Protein AF-A0A9D6JYI7-F1 (afdb_monomer_lite)

Sequence (171 aa):
MLALVLSILVPALATAAPTQPSNEDELLPEELHRLEQSKKTFQEGVKSGSALNMVVVGHNDLGGRGFNADVWVHEGFAYVGHWGFTDWSSGSKTRFCPEEPNNGVMVVDARDPANPVVVSRLQNPPGTSAEDVVVYTARYGPFRGRDIAAAGIQVCGGSRLDPSIPRGLLL

Foldseek 3Di:
DDDDDDDDDDDPPPPPDPDQDDDPVPDDPQLVVLLVVVPDDDPPPPPDDDDDPDDQLADDCLVVLDQWADWDDDPQKIKIWHDFAQDSNRNDSDGDDDDPPRAAIFIWRCNPVNYIHGDDGDDDDPQKTFHDKDWDQACDDPRHRDIDMDTAIDGRHDDSPPPVDDHGDPD

Radius of gyration: 23.35 Å; chains: 1; bounding box: 81×63×46 Å

Structure (mmCIF, N/CA/C/O backbone):
data_AF-A0A9D6JYI7-F1
#
_entry.id   AF-A0A9D6JYI7-F1
#
loop_
_atom_site.group_PDB
_atom_site.id
_atom_site.type_symbol
_atom_site.label_atom_id
_atom_site.label_alt_id
_atom_site.label_comp_id
_atom_site.label_asym_id
_atom_site.label_entity_id
_atom_site.label_seq_id
_atom_site.pdbx_PDB_ins_code
_atom_site.Cartn_x
_atom_site.Cartn_y
_atom_site.Cartn_z
_atom_site.occupancy
_atom_site.B_iso_or_equiv
_atom_site.auth_seq_id
_atom_site.auth_comp_id
_atom_site.auth_asym_id
_atom_site.auth_atom_id
_atom_site.pdbx_PDB_model_num
ATOM 1 N N . MET A 1 1 ? 62.233 -38.637 13.266 1.00 40.75 1 MET A N 1
ATOM 2 C CA . MET A 1 1 ? 60.991 -38.133 12.643 1.00 40.75 1 MET A CA 1
ATOM 3 C C . MET A 1 1 ? 60.839 -36.675 13.038 1.00 40.75 1 MET A C 1
ATOM 5 O O . MET A 1 1 ? 60.577 -36.403 14.200 1.00 40.75 1 MET A O 1
ATOM 9 N N . LEU A 1 2 ? 61.124 -35.757 12.114 1.00 34.69 2 LEU A N 1
ATOM 10 C CA . LEU A 1 2 ? 61.039 -34.309 12.312 1.00 34.69 2 LEU A CA 1
ATOM 11 C C . LEU A 1 2 ? 59.679 -33.859 11.751 1.00 34.69 2 LEU A C 1
ATOM 13 O O . LEU A 1 2 ? 59.433 -34.051 10.562 1.00 34.69 2 LEU A O 1
ATOM 17 N N . ALA A 1 3 ? 58.776 -33.356 12.593 1.00 37.59 3 ALA A N 1
ATOM 18 C CA . ALA A 1 3 ? 57.463 -32.882 12.156 1.00 37.59 3 ALA A CA 1
ATOM 19 C C . ALA A 1 3 ? 57.568 -31.418 11.700 1.00 37.59 3 ALA A C 1
ATOM 21 O O . ALA A 1 3 ? 57.860 -30.530 12.498 1.00 37.59 3 ALA A O 1
ATOM 22 N N . LEU A 1 4 ? 57.357 -31.188 10.404 1.00 36.53 4 LEU A N 1
ATOM 23 C CA . LEU A 1 4 ? 57.273 -29.869 9.786 1.00 36.53 4 LEU A CA 1
ATOM 24 C C . LEU A 1 4 ? 55.861 -29.309 10.031 1.00 36.53 4 LEU A C 1
ATOM 26 O O . LEU A 1 4 ? 54.892 -29.827 9.478 1.00 36.53 4 LEU A O 1
ATOM 30 N N . VAL A 1 5 ? 55.726 -28.282 10.871 1.00 42.06 5 VAL A N 1
ATOM 31 C CA . VAL A 1 5 ? 54.456 -27.560 11.053 1.00 42.06 5 VAL A CA 1
ATOM 32 C C . VAL A 1 5 ? 54.346 -26.515 9.945 1.00 42.06 5 VAL A C 1
ATOM 34 O O . VAL A 1 5 ? 55.110 -25.553 9.910 1.00 42.06 5 VAL A O 1
ATOM 37 N N . LEU A 1 6 ? 53.423 -26.736 9.009 1.00 43.06 6 LEU A N 1
ATOM 38 C CA . LEU A 1 6 ? 53.129 -25.824 7.909 1.00 43.06 6 LEU A CA 1
ATOM 39 C C . LEU A 1 6 ? 52.101 -24.782 8.383 1.00 43.06 6 LEU A C 1
ATOM 41 O O . LEU A 1 6 ? 50.923 -25.093 8.553 1.00 43.06 6 LEU A O 1
ATOM 45 N N . SER A 1 7 ? 52.546 -23.551 8.621 1.00 42.75 7 SER A N 1
ATOM 46 C CA . SER A 1 7 ? 51.672 -22.425 8.966 1.00 42.75 7 SER A CA 1
ATOM 47 C C . SER A 1 7 ? 50.897 -21.968 7.727 1.00 42.75 7 SER A C 1
ATOM 49 O O . SER A 1 7 ? 51.470 -21.367 6.820 1.00 42.75 7 SER A O 1
ATOM 51 N N . ILE A 1 8 ? 49.596 -22.254 7.670 1.00 49.19 8 ILE A N 1
ATOM 52 C CA . ILE A 1 8 ? 48.708 -21.769 6.606 1.00 49.19 8 ILE A CA 1
ATOM 53 C C . ILE A 1 8 ? 48.315 -20.324 6.939 1.00 49.19 8 ILE A C 1
ATOM 55 O O . ILE A 1 8 ? 47.546 -20.082 7.867 1.00 49.19 8 ILE A O 1
ATOM 59 N N . LEU A 1 9 ? 48.848 -19.359 6.184 1.00 42.22 9 LEU A N 1
ATOM 60 C CA . LEU A 1 9 ? 48.340 -17.986 6.173 1.00 42.22 9 LEU A CA 1
ATOM 61 C C . LEU A 1 9 ? 46.987 -17.978 5.446 1.00 42.22 9 LEU A C 1
ATOM 63 O O . LEU A 1 9 ? 46.931 -18.212 4.240 1.00 42.22 9 LEU A O 1
ATOM 67 N N . VAL A 1 10 ? 45.903 -17.695 6.165 1.00 46.19 10 VAL A N 1
ATOM 68 C CA . VAL A 1 10 ? 44.598 -17.399 5.560 1.00 46.19 10 VAL A CA 1
ATOM 69 C C . VAL A 1 10 ? 44.575 -15.906 5.216 1.00 46.19 10 VAL A C 1
ATOM 71 O O . VAL A 1 10 ? 44.699 -15.088 6.130 1.00 46.19 10 VAL A O 1
ATOM 74 N N . PRO A 1 11 ? 44.441 -15.505 3.939 1.00 48.00 11 PRO A N 1
ATOM 75 C CA . PRO A 1 11 ? 44.284 -14.100 3.604 1.00 48.00 11 PRO A CA 1
ATOM 76 C C . PRO A 1 11 ? 42.900 -13.635 4.069 1.00 48.00 11 PRO A C 1
ATOM 78 O O . PRO A 1 11 ? 41.875 -14.168 3.645 1.00 48.00 11 PRO A O 1
ATOM 81 N N . ALA A 1 12 ? 42.868 -12.638 4.952 1.00 47.53 12 ALA A N 1
ATOM 82 C CA . ALA A 1 12 ? 41.643 -11.937 5.299 1.00 47.53 12 ALA A CA 1
ATOM 83 C C . ALA A 1 12 ? 41.172 -11.146 4.068 1.00 47.53 12 ALA A C 1
ATOM 85 O O . ALA A 1 12 ? 41.730 -10.101 3.734 1.00 47.53 12 ALA A O 1
ATOM 86 N N . LEU A 1 13 ? 40.164 -11.664 3.367 1.00 49.94 13 LEU A N 1
ATOM 87 C CA . LEU A 1 13 ? 39.416 -10.898 2.376 1.00 49.94 13 LEU A CA 1
ATOM 88 C C . LEU A 1 13 ? 38.653 -9.804 3.126 1.00 49.94 13 LEU A C 1
ATOM 90 O O . LEU A 1 13 ? 37.650 -10.072 3.784 1.00 49.94 13 LEU A O 1
ATOM 94 N N . ALA A 1 14 ? 39.154 -8.572 3.053 1.00 49.06 14 ALA A N 1
ATOM 95 C CA . ALA A 1 14 ? 38.407 -7.403 3.482 1.00 49.06 14 ALA A CA 1
ATOM 96 C C . ALA A 1 14 ? 37.170 -7.282 2.584 1.00 49.06 14 ALA A C 1
ATOM 98 O O . ALA A 1 14 ? 37.267 -6.898 1.418 1.00 49.06 14 ALA A O 1
ATOM 99 N N . THR A 1 15 ? 36.001 -7.638 3.109 1.00 47.62 15 THR A N 1
ATOM 100 C CA . THR A 1 15 ? 34.728 -7.289 2.485 1.00 47.62 15 THR A CA 1
ATOM 101 C C . THR A 1 15 ? 34.601 -5.773 2.556 1.00 47.62 15 THR A C 1
ATOM 103 O O . THR A 1 15 ? 34.253 -5.224 3.602 1.00 47.62 15 THR A O 1
ATOM 106 N N . ALA A 1 16 ? 34.935 -5.079 1.469 1.00 50.12 16 ALA A N 1
ATOM 107 C CA . ALA A 1 16 ? 34.547 -3.689 1.313 1.00 50.12 16 ALA A CA 1
ATOM 108 C C . ALA A 1 16 ? 33.014 -3.662 1.321 1.00 50.12 16 ALA A C 1
ATOM 110 O O . ALA A 1 16 ? 32.378 -4.155 0.388 1.00 50.12 16 ALA A O 1
ATOM 111 N N . ALA A 1 17 ? 32.419 -3.155 2.403 1.00 44.50 17 ALA A N 1
ATOM 112 C CA . ALA A 1 17 ? 31.009 -2.804 2.384 1.00 44.50 17 ALA A CA 1
ATOM 113 C C . ALA A 1 17 ? 30.798 -1.868 1.183 1.00 44.50 17 ALA A C 1
ATOM 115 O O . ALA A 1 17 ? 31.620 -0.962 0.998 1.00 44.50 17 ALA A O 1
ATOM 116 N N . PRO A 1 18 ? 29.775 -2.088 0.338 1.00 45.50 18 PRO A N 1
ATOM 117 C CA . PRO A 1 18 ? 29.515 -1.186 -0.769 1.00 45.50 18 PRO A CA 1
ATOM 118 C C . PRO A 1 18 ? 29.373 0.216 -0.187 1.00 45.50 18 PRO A C 1
ATOM 120 O O . PRO A 1 18 ? 28.534 0.462 0.680 1.00 45.50 18 PRO A O 1
ATOM 123 N N . THR A 1 19 ? 30.249 1.123 -0.614 1.00 50.91 19 THR A N 1
ATOM 124 C CA . THR A 1 19 ? 30.143 2.530 -0.251 1.00 50.91 19 THR A CA 1
ATOM 125 C C . THR A 1 19 ? 28.777 2.997 -0.705 1.00 50.91 19 THR A C 1
ATOM 127 O O . THR A 1 19 ? 28.463 2.920 -1.896 1.00 50.91 19 THR A O 1
ATOM 130 N N . GLN A 1 20 ? 27.964 3.433 0.253 1.00 50.25 20 GLN A N 1
ATOM 131 C CA . GLN A 1 20 ? 26.664 4.008 -0.027 1.00 50.25 20 GLN A CA 1
ATOM 132 C C . GLN A 1 20 ? 26.857 5.118 -1.073 1.00 50.25 20 GLN A C 1
ATOM 134 O O . GLN A 1 20 ? 27.707 5.989 -0.864 1.00 50.25 20 GLN A O 1
ATOM 139 N N . PRO A 1 21 ? 26.157 5.065 -2.219 1.00 50.84 21 PRO A N 1
ATOM 140 C CA . PRO A 1 21 ? 26.288 6.098 -3.234 1.00 50.84 21 PRO A CA 1
ATOM 141 C C . PRO A 1 21 ? 25.989 7.464 -2.602 1.00 50.84 21 PRO A C 1
ATOM 143 O O . PRO A 1 21 ? 25.012 7.614 -1.873 1.00 50.84 21 PRO A O 1
ATOM 146 N N . SER A 1 22 ? 26.874 8.425 -2.854 1.00 57.28 22 SER A N 1
ATOM 147 C CA . SER A 1 22 ? 26.883 9.768 -2.273 1.00 57.28 22 SER A CA 1
ATOM 148 C C . SER A 1 22 ? 26.905 10.782 -3.411 1.00 57.28 22 SER A C 1
ATOM 150 O O . SER A 1 22 ? 27.660 10.602 -4.367 1.00 57.28 22 SER A O 1
ATOM 152 N N . ASN A 1 23 ? 26.076 11.817 -3.316 1.00 56.75 23 ASN A N 1
ATOM 153 C CA . ASN A 1 23 ? 25.930 12.858 -4.329 1.00 56.75 23 ASN A CA 1
ATOM 154 C C . ASN A 1 23 ? 25.837 14.259 -3.697 1.00 56.75 23 ASN A C 1
ATOM 156 O O . ASN A 1 23 ? 25.065 15.098 -4.148 1.00 56.75 23 ASN A O 1
ATOM 160 N N . GLU A 1 24 ? 26.610 14.518 -2.635 1.00 57.00 24 GLU A N 1
ATOM 161 C CA . GLU A 1 24 ? 26.572 15.801 -1.905 1.00 57.00 24 GLU A CA 1
ATOM 162 C C . GLU A 1 24 ? 26.715 17.035 -2.819 1.00 57.00 24 GLU A C 1
ATOM 164 O O . GLU A 1 24 ? 26.186 18.093 -2.489 1.00 57.00 24 GLU A O 1
ATOM 169 N N . ASP A 1 25 ? 27.379 16.886 -3.969 1.00 66.19 25 ASP A N 1
ATOM 170 C CA . ASP A 1 25 ? 27.613 17.948 -4.954 1.00 66.19 25 ASP A CA 1
ATOM 171 C C . ASP A 1 25 ? 26.399 18.238 -5.868 1.00 66.19 25 ASP A C 1
ATOM 173 O O . ASP A 1 25 ? 26.431 19.183 -6.654 1.00 66.19 25 ASP A O 1
ATOM 177 N N . GLU A 1 26 ? 25.328 17.438 -5.795 1.00 60.28 26 GLU A N 1
ATOM 178 C CA . GLU A 1 26 ? 24.138 17.547 -6.657 1.00 60.28 26 GLU A CA 1
ATOM 179 C C . GLU A 1 26 ? 22.934 18.213 -5.969 1.00 60.28 26 GLU A C 1
ATOM 181 O O . GLU A 1 26 ? 21.904 18.417 -6.610 1.00 60.28 26 GLU A O 1
ATOM 186 N N . LEU A 1 27 ? 23.032 18.540 -4.675 1.00 64.94 27 LEU A N 1
ATOM 187 C CA . LEU A 1 27 ? 21.893 19.024 -3.893 1.00 64.94 27 LEU A CA 1
ATOM 188 C C . LEU A 1 27 ? 21.615 20.514 -4.129 1.00 64.94 27 LEU A C 1
ATOM 190 O O . LEU A 1 27 ? 22.482 21.375 -3.964 1.00 64.94 27 LEU A O 1
ATOM 194 N N . LEU A 1 28 ? 20.358 20.836 -4.425 1.00 76.75 28 LEU A N 1
ATOM 195 C CA . LEU A 1 28 ? 19.847 22.202 -4.435 1.00 76.75 28 LEU A CA 1
ATOM 196 C C . LEU A 1 28 ? 19.780 22.772 -3.000 1.00 76.75 28 LEU A C 1
ATOM 198 O O . LEU A 1 28 ? 19.651 22.017 -2.033 1.00 76.75 28 LEU A O 1
ATOM 202 N N . PRO A 1 29 ? 19.790 24.108 -2.813 1.00 73.00 29 PRO A N 1
ATOM 203 C CA . PRO A 1 29 ? 19.735 24.727 -1.481 1.00 73.00 29 PRO A CA 1
ATOM 204 C C . PRO A 1 29 ? 18.567 24.259 -0.595 1.00 73.00 29 PRO A C 1
ATOM 206 O O . PRO A 1 29 ? 18.728 24.084 0.612 1.00 73.00 29 PRO A O 1
ATOM 209 N N . GLU A 1 30 ? 17.394 24.005 -1.179 1.00 65.12 30 GLU A N 1
ATOM 210 C CA . GLU A 1 30 ? 16.241 23.474 -0.440 1.00 65.12 30 GLU A CA 1
ATOM 211 C C . GLU A 1 30 ? 16.414 22.002 -0.043 1.00 65.12 30 GLU A C 1
ATOM 213 O O . GLU A 1 30 ? 15.945 21.577 1.014 1.00 65.12 30 GLU A O 1
ATOM 218 N N . GLU A 1 31 ? 17.111 21.221 -0.864 1.00 63.22 31 GLU A N 1
ATOM 219 C CA . GLU A 1 31 ? 17.419 19.814 -0.599 1.00 63.22 31 GLU A CA 1
ATOM 220 C C . GLU A 1 31 ? 18.468 19.692 0.509 1.00 63.22 31 GLU A C 1
ATOM 222 O O . GLU A 1 31 ? 18.357 18.811 1.360 1.00 63.22 31 GLU A O 1
ATOM 227 N N . LEU A 1 32 ? 19.415 20.636 0.579 1.00 69.06 32 LEU A N 1
ATOM 228 C CA . LEU A 1 32 ? 20.354 20.773 1.696 1.00 69.06 32 LEU A CA 1
ATOM 229 C C . LEU A 1 32 ? 19.632 21.079 3.013 1.00 69.06 32 LEU A C 1
ATOM 231 O O . LEU A 1 32 ? 19.916 20.446 4.031 1.00 69.06 32 LEU A O 1
ATOM 235 N N . HIS A 1 33 ? 18.662 21.997 2.996 1.00 68.50 33 HIS A N 1
ATOM 236 C CA . HIS A 1 33 ? 17.862 22.304 4.181 1.00 68.50 33 HIS A CA 1
ATOM 237 C C . HIS A 1 33 ? 17.017 21.101 4.635 1.00 68.50 33 HIS A C 1
ATOM 239 O O . HIS A 1 33 ? 16.994 20.771 5.823 1.00 68.50 33 HIS A O 1
ATOM 245 N N . ARG A 1 34 ? 16.362 20.393 3.702 1.00 64.50 34 ARG A N 1
ATOM 246 C CA . ARG A 1 34 ? 15.618 19.156 4.010 1.00 64.50 34 ARG A CA 1
ATOM 247 C C . ARG A 1 34 ? 16.533 18.060 4.558 1.00 64.50 34 ARG A C 1
ATOM 249 O O . ARG A 1 34 ? 16.177 17.402 5.537 1.00 64.50 34 ARG A O 1
ATOM 256 N N . LEU A 1 35 ? 17.736 17.919 4.001 1.00 63.47 35 LEU A N 1
ATOM 257 C CA . LEU A 1 35 ? 18.753 16.996 4.496 1.00 63.47 35 LEU A CA 1
ATOM 258 C C . LEU A 1 35 ? 19.167 17.325 5.936 1.00 63.47 35 LEU A C 1
ATOM 260 O O . LEU A 1 35 ? 19.244 16.423 6.771 1.00 63.47 35 LEU A O 1
ATOM 264 N N . GLU A 1 36 ? 19.394 18.597 6.255 1.00 70.56 36 GLU A N 1
ATOM 265 C CA . GLU A 1 36 ? 19.706 19.040 7.616 1.00 70.56 36 GLU A CA 1
ATOM 266 C C . GLU A 1 36 ? 18.580 18.69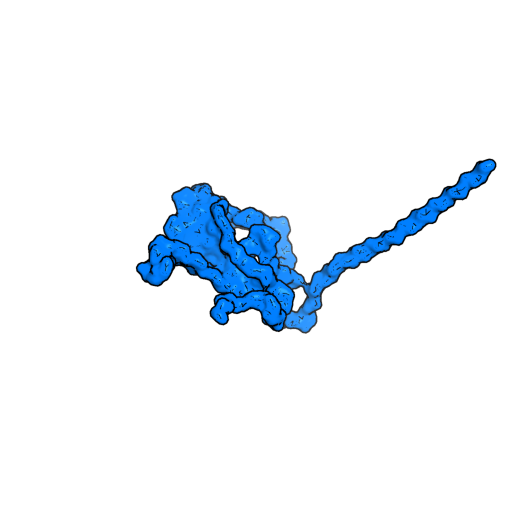2 8.602 1.00 70.56 36 GLU A C 1
ATOM 268 O O . GLU A 1 36 ? 18.849 18.142 9.672 1.00 70.56 36 GLU A O 1
ATOM 273 N N . GLN A 1 37 ? 17.317 18.923 8.222 1.00 67.50 37 GLN A N 1
ATOM 274 C CA . GLN A 1 37 ? 16.169 18.535 9.049 1.00 67.50 37 GLN A CA 1
ATOM 275 C C . GLN A 1 37 ? 16.070 17.013 9.226 1.00 67.50 37 GLN A C 1
ATOM 277 O O . GLN A 1 37 ? 15.826 16.550 10.338 1.00 67.50 37 GLN A O 1
ATOM 282 N N . SER A 1 38 ? 16.310 16.22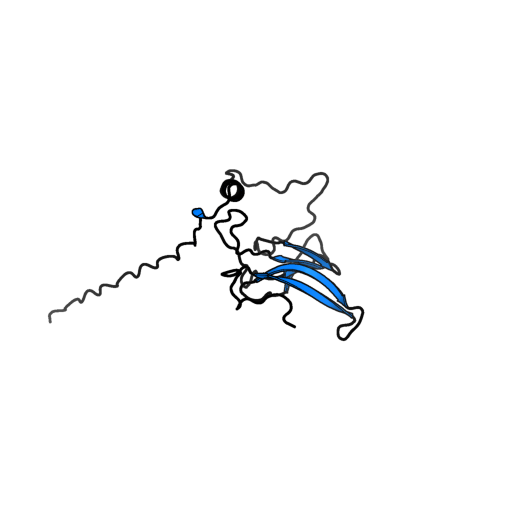6 8.171 1.00 57.47 38 SER A N 1
ATOM 283 C CA . SER A 1 38 ? 16.241 14.755 8.228 1.00 57.47 38 SER A CA 1
ATOM 284 C C . SER A 1 38 ? 17.305 14.129 9.139 1.00 57.47 38 SER A C 1
ATOM 286 O O . SER A 1 38 ? 17.066 13.099 9.764 1.00 57.47 38 SER A O 1
ATOM 288 N N . LYS A 1 39 ? 18.475 14.771 9.256 1.00 59.34 39 LYS A N 1
ATOM 289 C CA . LYS A 1 39 ? 19.582 14.351 10.131 1.00 59.34 39 LYS A CA 1
ATOM 290 C C . LYS A 1 39 ? 19.394 14.779 11.584 1.00 59.34 39 LYS A C 1
ATOM 292 O O . LYS A 1 39 ? 20.225 14.443 12.428 1.00 59.34 39 LYS A O 1
ATOM 297 N N . LYS A 1 40 ? 18.354 15.556 11.888 1.00 68.44 40 LYS A N 1
ATOM 298 C CA . LYS A 1 40 ? 18.125 16.074 13.230 1.00 68.44 40 LYS A CA 1
ATOM 299 C C . LYS A 1 40 ? 17.610 14.955 14.127 1.00 68.44 40 LYS A C 1
ATOM 301 O O . LYS A 1 40 ? 16.421 14.658 14.175 1.00 68.44 40 LYS A O 1
ATOM 306 N N . THR A 1 41 ? 18.523 14.337 14.863 1.00 52.03 41 THR A N 1
ATOM 307 C CA . THR A 1 41 ? 18.172 13.360 15.889 1.00 52.03 41 THR A CA 1
ATOM 308 C C . THR A 1 41 ? 17.540 14.092 17.068 1.00 52.03 41 THR A C 1
ATOM 310 O O . THR A 1 41 ? 18.190 14.881 17.754 1.00 52.03 41 THR A O 1
ATOM 313 N N . PHE A 1 42 ? 16.259 13.843 17.318 1.00 62.75 42 PHE A N 1
ATOM 314 C CA . PHE A 1 42 ? 15.600 14.327 18.525 1.00 62.75 42 PHE A CA 1
ATOM 315 C C . PHE A 1 42 ? 15.979 13.394 19.678 1.00 62.75 42 PHE A C 1
ATOM 317 O O . PHE A 1 42 ? 15.600 12.226 19.677 1.00 62.75 42 PHE A O 1
ATOM 324 N N . GLN A 1 43 ? 16.744 13.895 20.653 1.00 53.62 43 GLN A N 1
ATOM 325 C CA . GLN A 1 43 ? 17.222 13.084 21.785 1.00 53.62 43 GLN A CA 1
ATOM 326 C C . GLN A 1 43 ? 16.109 12.648 22.758 1.00 53.62 43 GLN A C 1
ATOM 328 O O . GLN A 1 43 ? 16.346 11.806 23.614 1.00 53.62 43 GLN A O 1
ATOM 333 N N . GLU A 1 44 ? 14.879 13.138 22.569 1.00 50.69 44 GLU A N 1
ATOM 334 C CA . GLU A 1 44 ? 13.688 12.758 23.343 1.00 50.69 44 GLU A CA 1
ATOM 335 C C . GLU A 1 44 ? 12.537 12.298 22.432 1.00 50.69 44 GLU A C 1
ATOM 337 O O . GLU A 1 44 ? 11.381 12.691 22.583 1.00 50.69 44 GLU A O 1
ATOM 342 N N . GLY A 1 45 ? 12.860 11.498 21.415 1.00 50.97 45 GLY A N 1
ATOM 343 C CA . GLY A 1 45 ? 11.912 10.993 20.422 1.00 50.97 45 GLY A CA 1
ATOM 344 C C . GLY A 1 45 ? 10.922 9.949 20.950 1.00 50.97 45 GLY A C 1
ATOM 345 O O . GLY A 1 45 ? 10.868 8.849 20.420 1.00 50.97 45 GLY A O 1
ATOM 346 N N . VAL A 1 46 ? 10.101 10.296 21.942 1.00 48.69 46 VAL A N 1
ATOM 347 C CA . VAL A 1 46 ? 8.792 9.664 22.162 1.00 48.69 46 VAL A CA 1
ATOM 348 C C . VAL A 1 46 ? 7.743 10.761 22.064 1.00 48.69 46 VAL A C 1
ATOM 350 O O . VAL A 1 46 ? 7.094 11.141 23.035 1.00 48.69 46 VAL A O 1
ATOM 353 N N . LYS A 1 47 ? 7.573 11.320 20.864 1.00 57.59 47 LYS A N 1
ATOM 354 C CA . LYS A 1 47 ? 6.307 11.987 20.580 1.00 57.59 47 LYS A CA 1
ATOM 355 C C . LYS A 1 47 ? 5.302 10.891 20.272 1.00 57.59 47 LYS A C 1
ATOM 357 O O . LYS A 1 47 ? 5.163 10.479 19.125 1.00 57.59 47 LYS A O 1
ATOM 362 N N . SER A 1 48 ? 4.623 10.410 21.311 1.00 61.94 48 SER A N 1
ATOM 363 C CA . SER A 1 48 ? 3.319 9.777 21.133 1.00 61.94 48 SER A CA 1
ATOM 364 C C . SER A 1 48 ? 2.487 10.671 20.212 1.00 61.94 48 SER A C 1
ATOM 366 O O . SER A 1 48 ? 2.534 11.899 20.348 1.00 61.94 48 SER A O 1
ATOM 368 N N . GLY A 1 49 ? 1.774 10.079 19.252 1.00 66.19 49 GLY A N 1
ATOM 369 C CA . GLY A 1 49 ? 0.885 10.841 18.378 1.00 66.19 49 GLY A CA 1
ATOM 370 C C . GLY A 1 49 ? -0.042 11.724 19.218 1.00 66.19 49 GLY A C 1
ATOM 371 O O . GLY A 1 49 ? -0.594 11.264 20.218 1.00 66.19 49 GLY A O 1
ATOM 372 N N . SER A 1 50 ? -0.171 13.000 18.860 1.00 77.50 50 SER A N 1
ATOM 373 C CA . SER A 1 50 ? -1.111 13.904 19.517 1.00 77.50 50 SER A CA 1
ATOM 374 C C . SER A 1 50 ? -2.401 13.980 18.714 1.00 77.50 50 SER A C 1
ATOM 376 O O . SER A 1 50 ? -2.401 13.997 17.484 1.00 77.50 50 SER A O 1
ATOM 378 N N . ALA A 1 51 ? -3.516 14.029 19.429 1.00 82.69 51 ALA A N 1
ATOM 379 C CA . ALA A 1 51 ? -4.838 14.139 18.848 1.00 82.69 51 ALA A CA 1
ATOM 380 C C . ALA A 1 51 ? -5.694 15.033 19.753 1.00 82.69 51 ALA A C 1
ATOM 382 O O . ALA A 1 51 ? -5.598 14.946 20.977 1.00 82.69 51 ALA A O 1
ATOM 383 N N . LEU A 1 52 ? -6.508 15.913 19.167 1.00 89.44 52 LEU A N 1
ATOM 384 C CA . LEU A 1 52 ? -7.454 16.761 19.897 1.00 89.44 52 LEU A CA 1
ATOM 385 C C . LEU A 1 52 ? -8.871 16.266 19.613 1.00 89.44 52 LEU A C 1
ATOM 387 O O . LEU A 1 52 ? -9.236 16.125 18.451 1.00 89.44 52 LEU A O 1
ATOM 391 N N . ASN A 1 53 ? -9.664 16.022 20.661 1.00 95.62 53 ASN A N 1
ATOM 392 C CA . ASN A 1 53 ? -11.039 15.509 20.556 1.00 95.62 53 ASN A CA 1
ATOM 393 C C . ASN A 1 53 ? -11.165 14.218 19.723 1.00 95.62 53 ASN A C 1
ATOM 395 O O . ASN A 1 53 ? -12.191 13.971 19.094 1.00 95.62 53 ASN A O 1
ATOM 399 N N . MET A 1 54 ? -10.118 13.395 19.719 1.00 93.44 54 MET A N 1
ATOM 400 C CA . MET A 1 54 ? -10.072 12.106 19.037 1.00 93.44 54 MET A CA 1
ATOM 401 C C . MET A 1 54 ? -9.422 11.079 19.960 1.00 93.44 54 MET A C 1
ATOM 403 O O . MET A 1 54 ? -8.589 11.421 20.800 1.00 93.44 54 MET A O 1
ATOM 407 N N . VAL A 1 55 ? -9.798 9.818 19.781 1.00 89.06 55 VAL A N 1
ATOM 408 C CA . VAL A 1 55 ? -9.226 8.674 20.489 1.00 89.06 55 VAL A CA 1
ATOM 409 C C . VAL A 1 55 ? -8.785 7.636 19.467 1.00 89.06 55 VAL A C 1
ATOM 411 O O . VAL A 1 55 ? -9.448 7.439 18.448 1.00 89.06 55 VAL A O 1
ATOM 414 N N . VAL A 1 56 ? -7.657 6.981 19.727 1.00 89.38 56 VAL A N 1
ATOM 415 C CA . VAL A 1 56 ? -7.206 5.846 18.919 1.00 89.38 56 VAL A CA 1
ATOM 416 C C . VAL A 1 56 ? -8.123 4.658 19.211 1.00 89.38 56 VAL A C 1
ATOM 418 O O . VAL A 1 56 ? -8.228 4.240 20.361 1.00 89.38 56 VAL A O 1
ATOM 421 N N . VAL A 1 57 ? -8.792 4.136 18.181 1.00 95.31 57 VAL A N 1
ATOM 422 C CA . VAL A 1 57 ? -9.683 2.965 18.297 1.00 95.31 57 VAL A CA 1
ATOM 423 C C . VAL A 1 57 ? -8.905 1.660 18.131 1.00 95.31 57 VAL A C 1
ATOM 425 O O . VAL A 1 57 ? -9.124 0.721 18.886 1.00 95.31 57 VAL A O 1
ATOM 428 N N . GLY A 1 58 ? -7.960 1.626 17.195 1.00 93.81 58 GLY A N 1
ATOM 429 C CA . GLY A 1 58 ? -7.079 0.493 16.939 1.00 93.81 58 GLY A CA 1
ATOM 430 C C . GLY A 1 58 ? -5.888 0.917 16.087 1.00 93.81 58 GLY A C 1
ATOM 431 O O . GLY A 1 58 ? -5.836 2.041 15.578 1.00 93.81 58 GLY A O 1
ATOM 432 N N . HIS A 1 59 ? -4.903 0.031 15.968 1.00 93.88 59 HIS A N 1
ATOM 433 C CA . HIS A 1 59 ? -3.668 0.287 15.237 1.00 93.88 59 HIS A CA 1
ATOM 434 C C . HIS A 1 59 ? -3.049 -1.023 14.743 1.00 93.88 59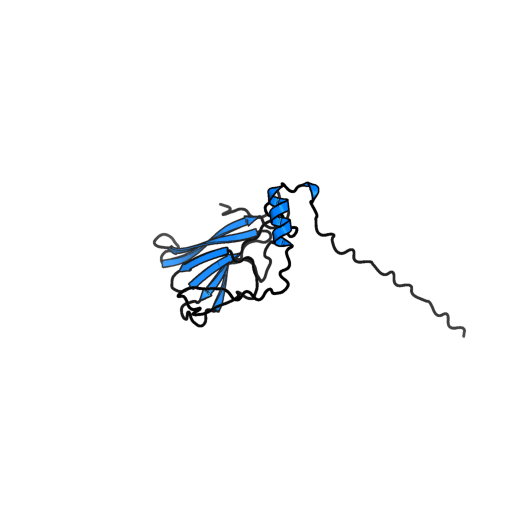 HIS A C 1
ATOM 436 O O . HIS A 1 59 ? -3.075 -2.031 15.443 1.00 93.88 59 HIS A O 1
ATOM 442 N N . ASN A 1 60 ? -2.452 -0.976 13.555 1.00 94.44 60 ASN A N 1
ATOM 443 C CA . ASN A 1 60 ? -1.544 -1.991 13.040 1.00 94.44 60 ASN A CA 1
ATOM 444 C C . ASN A 1 60 ? -0.350 -1.259 12.409 1.00 94.44 60 ASN A C 1
ATOM 446 O O . ASN A 1 60 ? -0.553 -0.347 11.606 1.00 94.44 60 ASN A O 1
ATOM 450 N N . ASP A 1 61 ? 0.876 -1.622 12.781 1.00 92.56 61 ASP A N 1
ATOM 451 C CA . ASP A 1 61 ? 2.104 -0.983 12.283 1.00 92.56 61 ASP A CA 1
ATOM 452 C C . ASP A 1 61 ? 2.580 -1.556 10.937 1.00 92.56 61 ASP A C 1
ATOM 454 O O . ASP A 1 61 ? 3.615 -1.140 10.407 1.00 92.56 61 ASP A O 1
ATOM 458 N N . LEU A 1 62 ? 1.821 -2.509 10.383 1.00 94.56 62 LEU A N 1
ATOM 459 C CA . LEU A 1 62 ? 2.102 -3.219 9.139 1.00 94.56 62 LEU A CA 1
ATOM 460 C C . LEU A 1 62 ? 3.468 -3.918 9.173 1.00 94.56 62 LEU A C 1
ATOM 462 O O . LEU A 1 62 ? 4.202 -3.923 8.184 1.00 94.56 62 LEU A O 1
ATOM 466 N N . GLY A 1 63 ? 3.823 -4.475 10.336 1.00 89.75 63 GLY A N 1
ATOM 467 C CA . GLY A 1 63 ? 5.103 -5.143 10.567 1.00 89.75 63 GLY A CA 1
ATOM 468 C C . GLY A 1 63 ? 6.277 -4.172 10.681 1.00 89.75 63 GLY A C 1
ATOM 469 O O . GLY A 1 63 ? 7.415 -4.554 10.419 1.00 89.75 63 GLY A O 1
ATOM 470 N N . GLY A 1 64 ? 6.007 -2.902 10.996 1.00 88.88 64 GLY A N 1
ATOM 471 C CA . GLY A 1 64 ? 7.025 -1.859 11.102 1.00 88.88 64 GLY A CA 1
ATOM 472 C C . GLY A 1 64 ? 7.691 -1.512 9.767 1.00 88.88 64 GLY A C 1
ATOM 473 O O . GLY A 1 64 ? 8.794 -0.968 9.762 1.00 88.88 64 GLY A O 1
ATOM 474 N N . ARG A 1 65 ? 7.046 -1.819 8.630 1.00 87.19 65 ARG A N 1
ATOM 475 C CA . ARG A 1 65 ? 7.666 -1.715 7.295 1.00 87.19 65 ARG A CA 1
ATOM 476 C C . ARG A 1 65 ? 8.033 -0.289 6.858 1.00 87.19 65 ARG A C 1
ATOM 478 O O . ARG A 1 65 ? 8.841 -0.132 5.950 1.00 87.19 65 ARG A O 1
ATOM 485 N N . GLY A 1 66 ? 7.475 0.734 7.510 1.00 86.88 66 GLY A N 1
ATOM 486 C CA . GLY A 1 66 ? 7.707 2.139 7.162 1.00 86.88 66 GLY A CA 1
ATOM 487 C C . GLY A 1 66 ? 7.138 2.519 5.790 1.00 86.88 66 GLY A C 1
ATOM 488 O O . GLY A 1 66 ? 6.451 1.721 5.164 1.00 86.88 66 GLY A O 1
ATOM 489 N N . PHE A 1 67 ? 7.367 3.770 5.370 1.00 89.50 67 PHE A N 1
ATOM 490 C CA . PHE A 1 67 ? 7.022 4.305 4.037 1.00 89.50 67 PHE A CA 1
ATOM 491 C C . PHE A 1 67 ? 5.625 3.927 3.502 1.00 89.50 67 PHE A C 1
ATOM 493 O O . PHE A 1 67 ? 5.410 3.793 2.298 1.00 89.50 67 PHE A O 1
ATOM 500 N N . ASN A 1 68 ? 4.651 3.781 4.402 1.00 93.44 68 ASN A N 1
ATOM 501 C CA . ASN A 1 68 ? 3.252 3.605 4.034 1.00 93.44 68 ASN A CA 1
ATOM 502 C C . ASN A 1 68 ? 2.753 4.870 3.340 1.00 93.44 68 ASN A C 1
ATOM 504 O O . ASN A 1 68 ? 3.131 5.977 3.730 1.00 93.44 68 ASN A O 1
ATOM 508 N N . ALA A 1 69 ? 1.921 4.690 2.325 1.00 92.25 69 ALA A N 1
ATOM 509 C CA . ALA A 1 69 ? 1.501 5.769 1.451 1.00 92.25 69 ALA A CA 1
ATOM 510 C C . ALA A 1 69 ? -0.022 5.895 1.412 1.00 92.25 69 ALA A C 1
ATOM 512 O O . ALA A 1 69 ? -0.651 5.932 2.470 1.00 92.25 69 ALA A O 1
ATOM 513 N N . ASP A 1 70 ? -0.593 5.982 0.211 1.00 95.75 70 ASP A N 1
ATOM 514 C CA . ASP A 1 70 ? -2.029 6.073 0.003 1.00 95.75 70 ASP A CA 1
ATOM 515 C C . ASP A 1 70 ? -2.803 4.957 0.724 1.00 95.75 70 ASP A C 1
ATOM 517 O O . ASP A 1 70 ? -2.292 3.857 0.979 1.00 95.75 70 ASP A O 1
ATOM 521 N N . VAL A 1 71 ? -4.050 5.270 1.069 1.00 97.56 71 VAL A N 1
ATOM 522 C CA . VAL A 1 71 ? -4.971 4.364 1.747 1.00 97.56 71 VAL A CA 1
ATOM 523 C C . VAL A 1 71 ? -6.311 4.376 1.027 1.00 97.56 71 VAL A C 1
ATOM 525 O O . VAL A 1 71 ? -7.024 5.379 1.039 1.00 97.56 71 VAL A O 1
ATOM 528 N N . TRP A 1 72 ? -6.711 3.216 0.509 1.00 98.50 72 TRP A N 1
ATOM 529 C CA . TRP A 1 72 ? -8.036 3.007 -0.069 1.00 98.50 72 TRP A CA 1
ATOM 530 C C . TRP A 1 72 ? -8.876 2.071 0.791 1.00 98.50 72 TRP A C 1
ATOM 532 O O . TRP A 1 72 ? -8.377 1.066 1.291 1.00 98.50 72 TRP A O 1
ATOM 542 N N . VAL A 1 73 ? -10.168 2.360 0.945 1.00 97.94 73 VAL A N 1
ATOM 543 C CA . VAL A 1 73 ? -11.087 1.518 1.723 1.00 97.94 73 VAL A CA 1
ATOM 544 C C . VAL A 1 73 ? -12.163 0.939 0.814 1.00 97.94 73 VAL A C 1
ATOM 546 O O . VAL A 1 73 ? -12.806 1.667 0.062 1.00 97.94 73 VAL A O 1
ATOM 549 N N . HIS A 1 74 ? -12.382 -0.373 0.906 1.00 98.19 74 HIS A N 1
ATOM 550 C CA . HIS A 1 74 ? -13.423 -1.086 0.162 1.00 98.19 74 HIS A CA 1
ATOM 551 C C . HIS A 1 74 ? -13.974 -2.240 1.005 1.00 98.19 74 HIS A C 1
ATOM 553 O O . HIS A 1 74 ? -13.207 -3.077 1.476 1.00 98.19 74 HIS A O 1
ATOM 559 N N . GLU A 1 75 ? -15.293 -2.268 1.226 1.00 97.00 75 GLU A N 1
ATOM 560 C CA . GLU A 1 75 ? -16.014 -3.355 1.927 1.00 97.00 75 GLU A CA 1
ATOM 561 C C . GLU A 1 75 ? -15.428 -3.752 3.306 1.00 97.00 75 GLU A C 1
ATOM 563 O O . GLU A 1 75 ? -15.400 -4.921 3.689 1.00 97.00 75 GLU A O 1
ATOM 568 N N . GLY A 1 76 ? -14.945 -2.770 4.076 1.00 97.69 76 GLY A N 1
ATOM 569 C CA . GLY A 1 76 ? -14.362 -2.991 5.409 1.00 97.69 76 GLY A CA 1
ATOM 570 C C . GLY A 1 76 ? -12.888 -3.414 5.408 1.00 97.69 76 GLY A C 1
ATOM 571 O O . GLY A 1 76 ? -12.333 -3.674 6.475 1.00 97.69 76 GLY A O 1
ATOM 572 N N . PHE A 1 77 ? -12.242 -3.442 4.242 1.00 98.56 77 PHE A N 1
ATOM 573 C CA . PHE A 1 77 ? -10.803 -3.642 4.102 1.00 98.56 77 PHE A CA 1
ATOM 574 C C . PHE A 1 77 ? -10.110 -2.326 3.756 1.00 98.56 77 PHE A C 1
ATOM 576 O O . PHE A 1 77 ? -10.618 -1.550 2.945 1.00 98.56 77 PHE A O 1
ATOM 583 N N . ALA A 1 78 ? -8.938 -2.095 4.341 1.00 98.44 78 ALA A N 1
ATOM 584 C CA . ALA A 1 78 ? -8.039 -1.012 3.969 1.00 98.44 78 ALA A CA 1
ATOM 585 C C . ALA A 1 78 ? -6.874 -1.553 3.132 1.00 98.44 78 ALA A C 1
ATOM 587 O O . ALA A 1 78 ? -6.281 -2.581 3.452 1.00 98.44 78 ALA A O 1
ATOM 588 N N . TYR A 1 79 ? -6.542 -0.846 2.063 1.00 98.44 79 TYR A N 1
ATOM 589 C CA . TYR A 1 79 ? -5.468 -1.147 1.132 1.00 98.44 79 TYR A CA 1
ATOM 590 C C . TYR A 1 79 ? -4.430 -0.048 1.280 1.00 98.44 79 TYR A C 1
ATOM 592 O O . TYR A 1 79 ? -4.714 1.102 0.962 1.00 98.44 79 TYR A O 1
ATOM 600 N N . VAL A 1 80 ? -3.262 -0.391 1.815 1.00 98.19 80 VAL A N 1
ATOM 601 C CA . VAL A 1 80 ? -2.231 0.584 2.182 1.00 98.19 80 VAL A CA 1
ATOM 602 C C . VAL A 1 80 ? -1.041 0.448 1.245 1.00 98.19 80 VAL A C 1
ATOM 604 O O . VAL A 1 80 ? -0.320 -0.558 1.278 1.00 98.19 80 VAL A O 1
ATOM 607 N N . GLY A 1 81 ? -0.828 1.467 0.417 1.00 97.00 81 GLY A N 1
ATOM 608 C CA . GLY A 1 81 ? 0.296 1.559 -0.502 1.00 97.00 81 GLY A CA 1
ATOM 609 C C . GLY A 1 81 ? 1.650 1.613 0.201 1.00 97.00 81 GLY A C 1
ATOM 610 O O . GLY A 1 81 ? 1.748 1.868 1.405 1.00 97.00 81 GLY A O 1
ATOM 611 N N . HIS A 1 82 ? 2.712 1.355 -0.556 1.00 94.00 82 HIS A N 1
ATOM 612 C CA . HIS A 1 82 ? 4.097 1.428 -0.099 1.00 94.00 82 HIS A CA 1
ATOM 613 C C . HIS A 1 82 ? 4.880 2.340 -1.033 1.00 94.00 82 HIS A C 1
ATOM 615 O O . HIS A 1 82 ? 5.100 2.005 -2.200 1.00 94.00 82 HIS A O 1
ATOM 621 N N . TRP A 1 83 ? 5.297 3.489 -0.512 1.00 91.25 83 TRP A N 1
ATOM 622 C CA . TRP A 1 83 ? 6.102 4.443 -1.250 1.00 91.25 83 TRP A CA 1
ATOM 623 C C . TRP A 1 83 ? 7.563 4.003 -1.300 1.00 91.25 83 TRP A C 1
ATOM 625 O O . TRP A 1 83 ? 8.116 3.454 -0.351 1.00 91.25 83 TRP A O 1
ATOM 635 N N . GLY A 1 84 ? 8.198 4.271 -2.430 1.00 88.81 84 GLY A N 1
ATOM 636 C CA . GLY A 1 84 ? 9.622 4.077 -2.642 1.00 88.81 84 GLY A CA 1
ATOM 637 C C . GLY A 1 84 ? 10.094 5.082 -3.673 1.00 88.81 84 GLY A C 1
ATOM 638 O O . GLY A 1 84 ? 9.338 5.434 -4.578 1.00 88.81 84 GLY A O 1
ATOM 639 N N . PHE A 1 85 ? 11.333 5.537 -3.533 1.00 81.94 85 PHE A N 1
ATOM 640 C CA . PHE A 1 85 ? 11.894 6.630 -4.311 1.00 81.94 85 PHE A CA 1
ATOM 641 C C . PHE A 1 85 ? 13.366 6.364 -4.653 1.00 81.94 85 PHE A C 1
ATOM 643 O O . PHE A 1 85 ? 14.167 5.930 -3.821 1.00 81.94 85 PHE A O 1
ATOM 650 N N . THR A 1 86 ? 13.725 6.646 -5.910 1.00 73.88 86 THR A N 1
ATOM 651 C CA . THR A 1 86 ? 15.120 6.651 -6.387 1.00 73.88 86 THR A CA 1
ATOM 652 C C . THR A 1 86 ? 15.802 8.005 -6.249 1.00 73.88 86 THR A C 1
ATOM 654 O O . THR A 1 86 ? 17.031 8.071 -6.340 1.00 73.88 86 THR A O 1
ATOM 657 N N . ASP A 1 87 ? 15.018 9.085 -6.183 1.00 63.31 87 ASP A N 1
ATOM 658 C CA . ASP A 1 87 ? 15.550 10.430 -6.335 1.00 63.31 87 ASP A CA 1
ATOM 659 C C . ASP A 1 87 ? 16.107 10.992 -5.026 1.00 63.31 87 ASP A C 1
ATOM 661 O O . ASP A 1 87 ? 15.742 10.616 -3.913 1.00 63.31 87 ASP A O 1
ATOM 665 N N . TRP A 1 88 ? 17.050 11.906 -5.199 1.00 56.12 88 TRP A N 1
ATOM 666 C CA . TRP A 1 88 ? 17.663 12.675 -4.128 1.00 56.12 88 TRP A CA 1
ATOM 667 C C . TRP A 1 88 ? 16.851 13.935 -3.813 1.00 56.12 88 TRP A C 1
ATOM 669 O O . TRP A 1 88 ? 17.311 14.784 -3.052 1.00 56.12 88 TRP A O 1
ATOM 679 N N . SER A 1 89 ? 15.640 14.056 -4.377 1.00 47.09 89 SER A N 1
ATOM 680 C CA . SER A 1 89 ? 14.875 15.305 -4.441 1.00 47.09 89 SER A CA 1
ATOM 681 C C . SER A 1 89 ? 14.438 15.807 -3.063 1.00 47.09 89 SER A C 1
ATOM 683 O O . SER A 1 89 ? 13.992 16.938 -2.897 1.00 47.09 89 SER A O 1
ATOM 685 N N . SER A 1 90 ? 14.620 15.002 -2.016 1.00 48.44 90 SER A N 1
ATOM 686 C CA . SER A 1 90 ? 14.343 15.378 -0.628 1.00 48.44 90 SER A CA 1
ATOM 687 C C . SER A 1 90 ? 15.589 15.481 0.258 1.00 48.44 90 SER A C 1
ATOM 689 O O . SER A 1 90 ? 15.462 15.521 1.478 1.00 48.44 90 SER A O 1
ATOM 691 N N . GLY A 1 91 ? 16.795 15.492 -0.323 1.00 46.22 91 GLY A N 1
ATOM 692 C CA . GLY A 1 91 ? 18.049 15.466 0.433 1.00 46.22 91 GLY A CA 1
ATOM 693 C C . GLY A 1 91 ? 18.341 14.120 1.111 1.00 46.22 91 GLY A C 1
ATOM 694 O O . GLY A 1 91 ? 19.331 13.987 1.820 1.00 46.22 91 GLY A O 1
ATOM 695 N N . SER A 1 92 ? 17.503 13.100 0.909 1.00 52.72 92 SER A N 1
ATOM 696 C CA . SER A 1 92 ? 17.653 11.783 1.534 1.00 52.72 92 SER A CA 1
ATOM 697 C C . SER A 1 92 ? 18.880 11.056 0.991 1.00 52.72 92 SER A C 1
ATOM 699 O O . SER A 1 92 ? 18.829 10.610 -0.140 1.00 52.72 92 SER A O 1
ATOM 701 N N . LYS A 1 93 ? 19.936 10.832 1.792 1.00 53.94 93 LYS A N 1
ATOM 702 C CA . LYS A 1 93 ? 21.126 10.022 1.407 1.00 53.94 93 LYS A CA 1
ATOM 703 C C . LYS 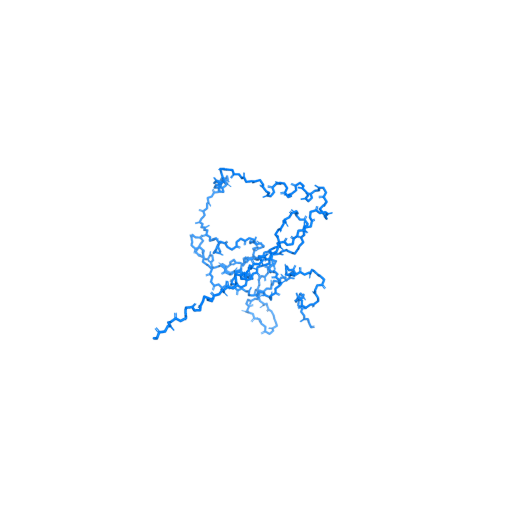A 1 93 ? 20.840 8.527 1.208 1.00 53.94 93 LYS A C 1
ATOM 705 O O . LYS A 1 93 ? 21.725 7.749 0.847 1.00 53.94 93 LYS A O 1
ATOM 710 N N . THR A 1 94 ? 19.604 8.113 1.433 1.00 58.06 94 THR A N 1
ATOM 711 C CA . THR A 1 94 ? 19.139 6.740 1.283 1.00 58.06 94 THR A CA 1
ATOM 712 C C . THR A 1 94 ? 18.087 6.682 0.190 1.00 58.06 94 THR A C 1
ATOM 714 O O . THR A 1 94 ? 17.055 7.345 0.288 1.00 58.06 94 THR A O 1
ATOM 717 N N . ARG A 1 95 ? 18.330 5.854 -0.825 1.00 72.44 95 ARG A N 1
ATOM 718 C CA . ARG A 1 95 ? 17.261 5.365 -1.696 1.00 72.44 95 ARG A CA 1
ATOM 719 C C . ARG A 1 95 ? 16.486 4.312 -0.928 1.00 72.44 95 ARG A C 1
ATOM 721 O O . ARG A 1 95 ? 17.101 3.447 -0.304 1.00 72.44 95 ARG A O 1
ATOM 728 N N . PHE A 1 96 ? 15.167 4.381 -0.986 1.00 83.00 96 PHE A N 1
ATOM 729 C CA . PHE A 1 96 ? 14.322 3.331 -0.447 1.00 83.00 96 PHE A CA 1
ATOM 730 C C . PHE A 1 96 ? 13.485 2.759 -1.577 1.00 83.00 96 PHE A C 1
ATOM 732 O O . PHE A 1 96 ? 12.687 3.461 -2.195 1.00 83.00 96 PHE A O 1
ATOM 739 N N . CYS A 1 97 ? 13.680 1.475 -1.839 1.00 88.25 97 CYS A N 1
ATOM 740 C CA . CYS A 1 97 ? 12.811 0.716 -2.711 1.00 88.25 97 CYS A CA 1
ATOM 741 C C . CYS A 1 97 ? 12.352 -0.502 -1.926 1.00 88.25 97 CYS A C 1
ATOM 743 O O . CYS A 1 97 ? 13.205 -1.265 -1.469 1.00 88.25 97 CYS A O 1
ATOM 745 N N . PRO A 1 98 ? 11.043 -0.664 -1.698 1.00 88.50 98 PRO A N 1
ATOM 746 C CA . PRO A 1 98 ? 10.572 -1.771 -0.902 1.00 88.50 98 PRO A CA 1
ATOM 747 C C . PRO A 1 98 ? 10.820 -3.093 -1.637 1.00 88.50 98 PRO A C 1
ATOM 749 O O . PRO A 1 98 ? 10.496 -3.254 -2.816 1.00 88.50 98 PRO A O 1
ATOM 752 N N . G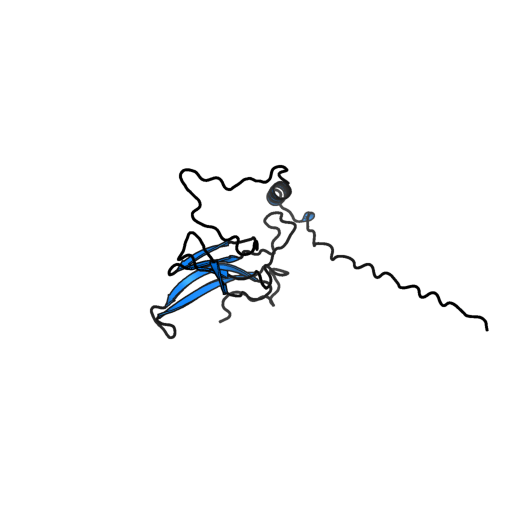LU A 1 99 ? 11.351 -4.064 -0.901 1.00 86.75 99 GLU A N 1
ATOM 753 C CA . GLU A 1 99 ? 11.625 -5.416 -1.384 1.00 86.75 99 GLU A CA 1
ATOM 754 C C . GLU A 1 99 ? 10.734 -6.447 -0.686 1.00 86.75 99 GLU A C 1
ATOM 756 O O . GLU A 1 99 ? 10.129 -6.193 0.361 1.00 86.75 99 GLU A O 1
ATOM 761 N N . GLU A 1 100 ? 10.644 -7.629 -1.287 1.00 88.25 100 GLU A N 1
ATOM 762 C CA . GLU A 1 100 ? 10.012 -8.795 -0.674 1.00 88.25 100 GLU A CA 1
ATOM 763 C C . GLU A 1 100 ? 10.673 -9.114 0.687 1.00 88.25 100 GLU A C 1
ATOM 765 O O . GLU A 1 100 ? 11.900 -9.077 0.784 1.00 88.25 100 GLU A O 1
ATOM 770 N N . PRO A 1 101 ? 9.908 -9.449 1.745 1.00 87.75 101 PRO A N 1
ATOM 771 C CA . PRO A 1 101 ? 8.460 -9.657 1.766 1.00 87.75 101 PRO A CA 1
ATOM 772 C C . PRO A 1 101 ? 7.627 -8.420 2.163 1.00 87.75 101 PRO A C 1
ATOM 774 O O . PRO A 1 101 ? 6.439 -8.546 2.461 1.00 87.75 101 PRO A O 1
ATOM 777 N N . ASN A 1 102 ? 8.204 -7.223 2.201 1.00 86.19 102 ASN A N 1
ATOM 778 C CA . ASN A 1 102 ? 7.554 -6.053 2.806 1.00 86.19 102 ASN A CA 1
ATOM 779 C C . ASN A 1 102 ? 6.969 -5.067 1.781 1.00 86.19 102 ASN A C 1
ATOM 781 O O . ASN A 1 102 ? 6.355 -4.062 2.154 1.00 86.19 102 ASN A O 1
ATOM 785 N N . ASN A 1 103 ? 7.138 -5.337 0.490 1.00 91.69 103 ASN A N 1
ATOM 786 C CA . ASN A 1 103 ? 6.676 -4.492 -0.603 1.00 91.69 103 ASN A CA 1
ATOM 787 C C . ASN A 1 103 ? 5.213 -4.719 -1.000 1.00 91.69 103 ASN A C 1
ATOM 789 O O . ASN A 1 103 ? 4.527 -5.594 -0.485 1.00 91.69 103 ASN A O 1
ATOM 793 N N . GLY A 1 104 ? 4.715 -3.869 -1.890 1.00 94.44 104 GLY A N 1
ATOM 794 C CA . GLY A 1 104 ? 3.347 -3.936 -2.383 1.00 94.44 104 GLY A CA 1
ATOM 795 C C . GLY A 1 104 ? 2.316 -3.283 -1.469 1.00 94.44 104 GLY A C 1
ATOM 796 O O . GLY A 1 104 ? 2.631 -2.664 -0.447 1.00 94.44 104 GLY A O 1
ATOM 797 N N . VAL A 1 105 ? 1.056 -3.431 -1.864 1.00 97.44 105 VAL A N 1
ATOM 798 C CA . VAL A 1 105 ? -0.093 -2.910 -1.120 1.00 97.44 105 VAL A CA 1
ATOM 799 C C . VAL A 1 105 ? -0.473 -3.911 -0.036 1.00 97.44 105 VAL A C 1
ATOM 801 O O . VAL A 1 105 ? -0.757 -5.069 -0.343 1.00 97.44 105 VAL A O 1
ATOM 804 N N . MET A 1 106 ? -0.515 -3.484 1.222 1.00 97.38 106 MET A N 1
ATOM 805 C CA . MET A 1 106 ? -1.004 -4.333 2.313 1.00 97.38 106 MET A CA 1
ATOM 806 C C . MET A 1 106 ? -2.524 -4.287 2.360 1.00 97.38 106 MET A C 1
ATOM 808 O O . MET A 1 106 ? -3.108 -3.207 2.327 1.00 97.38 106 MET A O 1
ATOM 812 N N . VAL A 1 107 ? -3.157 -5.453 2.457 1.00 98.06 107 VAL A N 1
ATOM 813 C CA . VAL A 1 107 ? -4.605 -5.579 2.638 1.00 98.06 107 VAL A CA 1
ATOM 814 C C . VAL A 1 107 ? -4.872 -5.852 4.107 1.00 98.06 107 VAL A C 1
ATOM 816 O O . VAL A 1 107 ? -4.453 -6.879 4.644 1.00 98.06 107 VAL A O 1
ATOM 819 N N . VAL A 1 108 ? -5.567 -4.926 4.748 1.00 98.56 108 VAL A N 1
ATOM 820 C CA . VAL A 1 108 ? -5.898 -4.943 6.168 1.00 98.56 108 VAL A CA 1
ATOM 821 C C . VAL A 1 108 ? -7.395 -5.171 6.309 1.00 98.56 108 VAL A C 1
ATOM 823 O O . VAL A 1 108 ? -8.191 -4.397 5.788 1.00 98.56 108 VAL A O 1
ATOM 826 N N . ASP A 1 109 ? -7.790 -6.218 7.021 1.00 98.62 109 ASP A N 1
ATOM 827 C CA . ASP A 1 109 ? -9.164 -6.375 7.484 1.00 98.62 109 ASP A CA 1
ATOM 828 C C . ASP A 1 109 ? -9.395 -5.426 8.663 1.00 98.62 109 ASP A C 1
ATOM 830 O O . ASP A 1 109 ? -8.761 -5.562 9.711 1.00 98.62 109 ASP A O 1
ATOM 834 N N . ALA A 1 110 ? -10.273 -4.445 8.465 1.00 97.94 110 ALA A N 1
ATOM 835 C CA . ALA A 1 110 ? -10.614 -3.419 9.444 1.00 97.94 110 ALA A CA 1
ATOM 836 C C . ALA A 1 110 ? -12.081 -3.524 9.898 1.00 97.94 110 ALA A C 1
ATOM 838 O O . ALA A 1 110 ? -12.636 -2.565 10.439 1.00 97.94 110 ALA A O 1
ATOM 839 N N . ARG A 1 111 ? -12.729 -4.680 9.683 1.00 98.19 111 ARG A N 1
ATOM 840 C CA . ARG A 1 111 ? -14.125 -4.913 10.098 1.00 98.19 111 ARG A CA 1
ATOM 841 C C . ARG A 1 111 ? -14.283 -4.959 11.617 1.00 98.19 111 ARG A C 1
ATOM 843 O O . ARG A 1 111 ? -15.336 -4.572 12.118 1.00 98.19 111 ARG A O 1
ATOM 850 N N . ASP A 1 112 ? -13.242 -5.384 12.334 1.00 98.00 112 ASP A N 1
ATOM 851 C CA . ASP A 1 112 ? -13.051 -5.067 13.751 1.00 98.00 112 ASP A CA 1
ATOM 852 C C . ASP A 1 112 ? -12.038 -3.913 13.868 1.00 98.00 112 ASP A C 1
ATOM 854 O O . ASP A 1 112 ? -10.827 -4.143 13.813 1.00 98.00 112 ASP A O 1
ATOM 858 N N . PRO A 1 113 ? -12.496 -2.656 14.013 1.00 96.12 113 PRO A N 1
ATOM 859 C CA . PRO A 1 113 ? -11.604 -1.502 14.021 1.00 96.12 113 PRO A CA 1
ATOM 860 C C . PRO A 1 113 ? -10.728 -1.431 15.277 1.00 96.12 113 PRO A C 1
ATOM 862 O O . PRO A 1 113 ? -9.744 -0.692 15.272 1.00 96.12 113 PRO A O 1
ATOM 865 N N . ALA A 1 114 ? -11.063 -2.170 16.343 1.00 97.62 114 ALA A N 1
ATOM 866 C CA . ALA A 1 114 ? -10.230 -2.255 17.539 1.00 97.62 114 ALA A CA 1
ATOM 867 C C . ALA A 1 114 ? -9.041 -3.212 17.353 1.00 97.62 114 ALA A C 1
ATOM 869 O O . ALA A 1 114 ? -8.046 -3.101 18.069 1.00 97.62 114 ALA A O 1
ATOM 870 N N . ASN A 1 115 ? -9.121 -4.120 16.374 1.00 97.81 115 ASN A N 1
ATOM 871 C CA . ASN A 1 115 ? -8.090 -5.108 16.074 1.00 97.81 115 ASN A CA 1
ATOM 872 C C . ASN A 1 115 ? -7.887 -5.292 14.553 1.00 97.81 115 ASN A C 1
ATOM 874 O O . ASN A 1 115 ? -8.173 -6.364 14.013 1.00 97.81 115 ASN A O 1
ATOM 878 N N . PRO A 1 116 ? -7.394 -4.262 13.839 1.00 98.31 116 PRO A N 1
ATOM 879 C CA . PRO A 1 116 ? -7.120 -4.371 12.411 1.00 98.31 116 PRO A CA 1
ATOM 880 C C . PRO A 1 116 ? -5.970 -5.350 12.138 1.00 98.31 116 PRO A C 1
ATOM 882 O O . PRO A 1 116 ? -4.905 -5.273 12.759 1.00 98.31 116 PRO A O 1
ATOM 885 N N . VAL A 1 117 ? -6.150 -6.247 11.166 1.00 98.38 117 VAL A N 1
ATOM 886 C CA . VAL A 1 117 ? -5.182 -7.315 10.857 1.00 98.38 117 VAL A CA 1
ATOM 887 C C . VAL A 1 117 ? -4.806 -7.340 9.382 1.00 98.38 117 VAL A C 1
ATOM 889 O O . VAL A 1 117 ? -5.665 -7.276 8.507 1.00 98.38 117 VAL A O 1
ATOM 892 N N . VAL A 1 118 ? -3.511 -7.465 9.085 1.00 97.56 118 VAL A N 1
ATOM 893 C CA . VAL A 1 118 ? -3.041 -7.706 7.714 1.00 97.56 118 VAL A CA 1
ATOM 894 C C . VAL A 1 118 ? -3.462 -9.114 7.296 1.00 97.56 118 VAL A C 1
ATOM 896 O O . VAL A 1 118 ? -3.105 -10.091 7.951 1.00 97.56 118 VAL A O 1
ATOM 899 N N . VAL A 1 119 ? -4.217 -9.219 6.204 1.00 97.62 119 VAL A N 1
ATOM 900 C CA . VAL A 1 119 ? -4.760 -10.487 5.684 1.00 97.62 119 VAL A CA 1
ATOM 901 C C . VAL A 1 119 ? -4.204 -10.864 4.316 1.00 97.62 119 VAL A C 1
ATOM 903 O O . VAL A 1 119 ? -4.292 -12.023 3.914 1.00 97.62 119 VAL A O 1
ATOM 906 N N . SER A 1 120 ? -3.642 -9.907 3.577 1.00 95.88 120 SER A N 1
ATOM 907 C CA . SER A 1 120 ? -3.029 -10.168 2.276 1.00 95.88 120 SER A CA 1
ATOM 908 C C . SER A 1 120 ? -2.063 -9.058 1.867 1.00 95.88 120 SER A C 1
ATOM 910 O O . SER A 1 120 ? -1.943 -8.032 2.537 1.00 95.88 120 SER A O 1
ATOM 912 N N . ARG A 1 121 ? -1.386 -9.270 0.738 1.00 95.12 121 ARG A N 1
ATOM 913 C CA . ARG A 1 121 ? -0.437 -8.341 0.131 1.00 95.12 121 ARG A CA 1
ATOM 914 C C . ARG A 1 121 ? -0.551 -8.426 -1.387 1.00 95.12 121 ARG A C 1
ATOM 916 O O . ARG A 1 121 ? -0.444 -9.512 -1.955 1.00 95.12 121 ARG A O 1
ATOM 923 N N . LEU A 1 122 ? -0.750 -7.289 -2.046 1.00 95.00 122 LEU A N 1
ATOM 924 C CA . LEU A 1 122 ? -0.740 -7.192 -3.503 1.00 95.00 122 LEU A CA 1
ATOM 925 C C . LEU A 1 122 ? 0.676 -6.861 -3.953 1.00 95.00 122 LEU A C 1
ATOM 927 O O . LEU A 1 122 ? 1.154 -5.739 -3.779 1.00 95.00 122 LEU A O 1
ATOM 931 N N . GLN A 1 123 ? 1.348 -7.869 -4.494 1.00 93.50 123 GLN A N 1
ATOM 932 C CA . GLN A 1 123 ? 2.752 -7.786 -4.852 1.00 93.50 123 GLN A CA 1
ATOM 933 C C . GLN A 1 123 ? 2.991 -6.871 -6.056 1.00 93.50 123 GLN A C 1
ATOM 935 O O . GLN A 1 123 ? 2.341 -7.019 -7.089 1.00 93.50 123 GLN A O 1
ATOM 940 N N . ASN A 1 124 ? 3.978 -5.981 -5.950 1.00 92.62 124 ASN A N 1
ATOM 941 C CA . ASN A 1 124 ? 4.468 -5.193 -7.077 1.00 92.62 124 ASN A CA 1
ATOM 942 C C . ASN A 1 124 ? 5.773 -5.787 -7.656 1.00 92.62 124 ASN A C 1
ATOM 944 O O . ASN A 1 124 ? 6.489 -6.504 -6.952 1.00 92.62 124 ASN A O 1
ATOM 948 N N . PRO A 1 125 ? 6.116 -5.523 -8.928 1.00 91.50 125 PRO A N 1
ATOM 949 C CA . PRO A 1 125 ? 7.345 -6.047 -9.522 1.00 91.50 125 PRO A CA 1
ATOM 950 C C . PRO A 1 125 ? 8.633 -5.539 -8.842 1.00 91.50 125 PRO A C 1
ATOM 952 O O . PRO A 1 125 ? 8.648 -4.418 -8.325 1.00 91.50 125 PRO A O 1
ATOM 955 N N . PRO A 1 126 ? 9.747 -6.293 -8.894 1.00 90.75 126 PRO A N 1
ATOM 956 C CA . PRO A 1 126 ? 11.040 -5.829 -8.390 1.00 90.75 126 PRO A CA 1
ATOM 957 C C . PRO A 1 126 ? 11.465 -4.476 -8.978 1.00 90.75 126 PRO A C 1
ATOM 959 O O . PRO A 1 126 ? 11.217 -4.188 -10.149 1.00 90.75 126 PRO A O 1
ATOM 962 N N . GLY A 1 127 ? 12.115 -3.646 -8.158 1.00 90.00 127 GLY A N 1
ATOM 963 C CA . GLY A 1 127 ? 12.572 -2.311 -8.558 1.00 90.00 127 GLY A CA 1
ATOM 964 C C . GLY A 1 127 ? 11.461 -1.261 -8.665 1.00 90.00 127 GLY A C 1
ATOM 965 O O . GLY A 1 127 ? 11.722 -0.144 -9.121 1.00 90.00 127 GLY A O 1
ATOM 966 N N . THR A 1 128 ? 10.241 -1.592 -8.233 1.00 91.44 128 THR A N 1
ATOM 967 C CA . THR A 1 128 ? 9.109 -0.662 -8.215 1.00 91.44 128 THR A CA 1
ATOM 968 C C . THR A 1 128 ? 8.535 -0.476 -6.812 1.00 91.44 128 THR A C 1
ATOM 970 O O . THR A 1 128 ? 8.770 -1.286 -5.916 1.00 91.44 128 THR A O 1
ATOM 973 N N . SER A 1 129 ? 7.801 0.611 -6.615 1.00 93.06 129 SER A N 1
ATOM 974 C CA . SER A 1 129 ? 6.923 0.860 -5.472 1.00 93.06 129 SER A CA 1
ATOM 975 C C . SER A 1 129 ? 5.474 0.893 -5.962 1.00 93.06 129 SER A C 1
ATOM 977 O O . SER A 1 129 ? 5.233 1.128 -7.147 1.00 93.06 129 SER A O 1
ATOM 979 N N . ALA A 1 130 ? 4.514 0.619 -5.078 1.00 94.31 130 ALA A N 1
ATOM 980 C CA . ALA A 1 130 ? 3.082 0.644 -5.383 1.00 94.31 130 ALA A CA 1
ATOM 981 C C . ALA A 1 130 ? 2.391 1.561 -4.376 1.00 94.31 130 ALA A C 1
ATOM 983 O O . ALA A 1 130 ? 2.023 1.130 -3.283 1.00 94.31 130 ALA A O 1
ATOM 984 N N . GLU A 1 131 ? 2.323 2.840 -4.730 1.00 92.88 131 GLU A N 1
ATOM 985 C CA . GLU A 1 131 ? 1.921 3.916 -3.827 1.00 92.88 131 GLU A CA 1
ATOM 986 C C . GLU A 1 131 ? 0.409 4.136 -3.850 1.00 92.88 131 GLU A C 1
ATOM 988 O O . GLU A 1 131 ? -0.242 3.887 -2.848 1.00 92.88 131 GLU A O 1
ATOM 993 N N . ASP A 1 132 ? -0.122 4.574 -4.990 1.00 94.25 132 ASP A N 1
ATOM 994 C CA . ASP A 1 132 ? -1.530 4.919 -5.193 1.00 94.25 132 ASP A CA 1
ATOM 995 C C . ASP A 1 132 ? -2.328 3.659 -5.541 1.00 94.25 132 ASP A C 1
ATOM 997 O O . ASP A 1 132 ? -1.940 2.911 -6.453 1.00 94.25 132 ASP A O 1
ATOM 1001 N N . VAL A 1 133 ? -3.408 3.402 -4.800 1.00 96.06 133 VAL A N 1
ATOM 1002 C CA . VAL A 1 133 ? -4.239 2.207 -4.945 1.00 96.06 133 VAL A CA 1
ATOM 1003 C C . VAL A 1 133 ? -5.716 2.567 -5.008 1.00 96.06 133 VAL A C 1
ATOM 1005 O O . VAL A 1 133 ? -6.241 3.335 -4.216 1.00 96.06 133 VAL A O 1
ATOM 1008 N N . VAL A 1 134 ? -6.433 1.915 -5.919 1.00 97.00 134 VAL A N 1
ATOM 1009 C CA . VAL A 1 134 ? -7.889 2.006 -6.025 1.00 97.00 134 VAL A CA 1
ATOM 1010 C C . VAL A 1 134 ? -8.482 0.609 -6.038 1.00 97.00 134 VAL A C 1
ATOM 1012 O O . VAL A 1 134 ? -7.999 -0.280 -6.744 1.00 97.00 134 VAL A O 1
ATOM 1015 N N . VAL A 1 135 ? -9.569 0.420 -5.291 1.00 97.69 135 VAL A N 1
ATOM 1016 C CA . VAL A 1 135 ? -10.317 -0.841 -5.251 1.00 97.69 135 VAL A CA 1
ATOM 1017 C C . VAL A 1 135 ? -11.795 -0.599 -5.517 1.00 97.69 135 VAL A C 1
ATOM 1019 O O . VAL A 1 135 ? -12.403 0.312 -4.957 1.00 97.69 135 VAL A O 1
ATOM 1022 N N . TYR A 1 136 ? -12.388 -1.413 -6.385 1.00 97.12 136 TYR A N 1
ATOM 1023 C CA . TYR A 1 136 ? -13.812 -1.330 -6.699 1.00 97.12 136 TYR A CA 1
ATOM 1024 C C . TYR A 1 136 ? -14.384 -2.687 -7.101 1.00 97.12 136 TYR A C 1
ATOM 1026 O O . TYR A 1 136 ? -13.683 -3.541 -7.644 1.00 97.12 136 TYR A O 1
ATOM 1034 N N . THR A 1 137 ? -15.695 -2.858 -6.930 1.00 98.25 137 THR A N 1
ATOM 1035 C CA . THR A 1 137 ? -16.419 -4.000 -7.499 1.00 98.25 137 THR A CA 1
ATOM 1036 C C . THR A 1 137 ? -16.757 -3.730 -8.964 1.00 98.25 137 THR A C 1
ATOM 1038 O O . THR A 1 137 ? -17.474 -2.779 -9.299 1.00 98.25 137 THR A O 1
ATOM 1041 N N . ALA A 1 138 ? -16.274 -4.582 -9.865 1.00 97.69 138 ALA A N 1
ATOM 1042 C CA . ALA A 1 138 ? -16.528 -4.454 -11.291 1.00 97.69 138 ALA A CA 1
ATOM 1043 C C . ALA A 1 138 ? -18.021 -4.622 -11.609 1.00 97.69 138 ALA A C 1
ATOM 1045 O O . ALA A 1 138 ? -18.620 -5.674 -11.380 1.00 97.69 138 ALA A O 1
ATOM 1046 N N . ARG A 1 139 ? -18.636 -3.584 -12.185 1.00 97.38 139 ARG A N 1
ATOM 1047 C CA . ARG A 1 139 ? -20.076 -3.580 -12.509 1.00 97.38 139 ARG A CA 1
ATOM 1048 C C . ARG A 1 139 ? -20.415 -4.329 -13.797 1.00 97.38 139 ARG A C 1
ATOM 1050 O O . ARG A 1 139 ? -21.521 -4.844 -13.937 1.00 97.38 139 ARG A O 1
ATOM 1057 N N . TYR A 1 140 ? -19.472 -4.401 -14.733 1.00 96.19 140 TYR A N 1
ATOM 1058 C CA . TYR A 1 140 ? -19.667 -4.963 -16.070 1.00 96.19 140 TYR A CA 1
ATOM 1059 C C . TYR A 1 140 ? -18.422 -5.738 -16.526 1.00 96.19 140 TYR A C 1
ATOM 1061 O O . TYR A 1 140 ? -17.387 -5.714 -15.862 1.00 96.19 140 TYR A O 1
ATOM 1069 N N . GLY A 1 141 ? -18.517 -6.403 -17.680 1.00 95.88 141 GLY A N 1
ATOM 1070 C CA . GLY A 1 141 ? -17.395 -7.115 -18.294 1.00 95.88 141 GLY A CA 1
ATOM 1071 C C . GLY A 1 141 ? -17.135 -8.512 -17.710 1.00 95.88 141 GLY A C 1
ATOM 1072 O O . GLY A 1 141 ? -17.933 -9.015 -16.914 1.00 95.88 141 GLY A O 1
ATOM 1073 N N . PRO A 1 142 ? -16.027 -9.162 -18.114 1.00 96.25 142 PRO A N 1
ATOM 1074 C CA . PRO A 1 142 ? -15.726 -10.553 -17.756 1.00 96.25 142 PRO A CA 1
ATOM 1075 C C . PRO A 1 142 ? -15.498 -10.770 -16.253 1.00 96.25 142 PRO A C 1
ATOM 1077 O O . PRO A 1 142 ? -15.661 -11.883 -15.761 1.00 96.25 142 PRO A O 1
ATOM 1080 N N . PHE A 1 143 ? -15.170 -9.709 -15.512 1.00 95.81 143 PHE A N 1
ATOM 1081 C CA . PHE A 1 143 ? -14.958 -9.750 -14.065 1.00 95.81 143 PHE A CA 1
ATOM 1082 C C . PHE A 1 143 ? -16.147 -9.208 -13.261 1.00 95.81 143 PHE A C 1
ATOM 1084 O O . PHE A 1 143 ? -15.992 -8.934 -12.075 1.00 95.81 143 PHE A O 1
ATOM 1091 N N . ARG A 1 144 ? -17.334 -9.050 -13.869 1.00 97.81 144 ARG A N 1
ATOM 1092 C CA . ARG A 1 144 ? -18.524 -8.522 -13.183 1.00 97.81 144 ARG A CA 1
ATOM 1093 C C . ARG A 1 144 ? -18.767 -9.218 -11.839 1.00 97.81 144 ARG A C 1
ATOM 1095 O O . ARG A 1 144 ? -18.850 -10.442 -11.778 1.00 97.81 144 ARG A O 1
ATOM 1102 N N . GLY A 1 145 ? -18.970 -8.415 -10.797 1.00 97.88 145 GLY A N 1
ATOM 1103 C CA . GLY A 1 145 ? -19.230 -8.868 -9.431 1.00 97.88 145 GLY A CA 1
ATOM 1104 C C . GLY A 1 145 ? -17.977 -9.266 -8.652 1.00 97.88 145 GLY A C 1
ATOM 1105 O O . GLY A 1 145 ? -18.107 -9.726 -7.525 1.00 97.88 145 GLY A O 1
ATOM 1106 N N . ARG A 1 146 ? -16.781 -9.113 -9.231 1.00 97.56 146 ARG A N 1
ATOM 1107 C CA . ARG A 1 146 ? -15.507 -9.291 -8.527 1.00 97.56 146 ARG A CA 1
ATOM 1108 C C . ARG A 1 146 ? -14.941 -7.945 -8.111 1.00 97.56 146 ARG A C 1
ATOM 1110 O O . ARG A 1 146 ? -15.100 -6.958 -8.832 1.00 97.56 146 ARG A O 1
ATOM 1117 N N . ASP A 1 147 ? -14.230 -7.945 -6.996 1.00 97.06 147 ASP A N 1
ATOM 1118 C CA . ASP A 1 147 ? -13.416 -6.810 -6.587 1.00 97.06 147 ASP A CA 1
ATOM 1119 C C . ASP A 1 147 ? -12.110 -6.789 -7.381 1.00 97.06 147 ASP A C 1
ATOM 1121 O O . ASP A 1 147 ? -11.467 -7.821 -7.591 1.00 97.06 147 ASP A O 1
ATOM 1125 N N . ILE A 1 148 ? -11.750 -5.601 -7.855 1.00 95.81 148 ILE A N 1
ATOM 1126 C CA . ILE A 1 148 ? -10.525 -5.333 -8.597 1.00 95.81 148 ILE A CA 1
ATOM 1127 C C . ILE A 1 148 ? -9.759 -4.273 -7.825 1.00 95.81 148 ILE A C 1
ATOM 1129 O O . ILE A 1 148 ? -10.255 -3.163 -7.639 1.00 95.81 148 ILE A O 1
ATOM 1133 N N . ALA A 1 149 ? -8.544 -4.625 -7.418 1.00 95.00 149 ALA A N 1
ATOM 1134 C CA . ALA A 1 149 ? -7.560 -3.683 -6.918 1.00 95.00 149 ALA A CA 1
ATOM 1135 C C . ALA A 1 149 ? -6.573 -3.347 -8.039 1.00 95.00 149 ALA A C 1
ATOM 1137 O O . ALA A 1 149 ? -6.052 -4.243 -8.707 1.00 95.00 149 ALA A O 1
ATOM 1138 N N . ALA A 1 150 ? -6.323 -2.060 -8.240 1.00 93.81 150 ALA A N 1
ATOM 1139 C CA . ALA A 1 150 ? -5.328 -1.551 -9.169 1.00 93.81 150 ALA A CA 1
ATOM 1140 C C . ALA A 1 150 ? -4.409 -0.591 -8.421 1.00 93.81 150 ALA A C 1
ATOM 1142 O O . ALA A 1 150 ? -4.889 0.266 -7.686 1.00 93.81 150 ALA A O 1
ATOM 1143 N N . ALA A 1 151 ? -3.102 -0.736 -8.621 1.00 93.06 151 ALA A N 1
ATOM 1144 C CA . ALA A 1 151 ? -2.114 0.168 -8.057 1.00 93.06 151 ALA A CA 1
ATOM 1145 C C . ALA A 1 151 ? -1.187 0.692 -9.153 1.00 93.06 151 ALA A C 1
ATOM 1147 O O . ALA A 1 151 ? -0.768 -0.059 -10.041 1.00 93.06 151 ALA A O 1
ATOM 1148 N N . GLY A 1 152 ? -0.871 1.982 -9.086 1.00 90.94 152 GLY A N 1
ATOM 1149 C CA . GLY A 1 152 ? 0.164 2.578 -9.920 1.00 90.94 152 GLY A CA 1
ATOM 1150 C C . GLY A 1 152 ? 1.544 2.125 -9.449 1.00 90.94 152 GLY A C 1
ATOM 1151 O O . GLY A 1 152 ? 1.841 2.197 -8.257 1.00 90.94 152 GLY A O 1
ATOM 1152 N N . ILE A 1 153 ? 2.397 1.678 -10.377 1.00 91.19 153 ILE A N 1
ATOM 1153 C CA . ILE A 1 153 ? 3.794 1.346 -10.071 1.00 91.19 153 ILE A CA 1
ATOM 1154 C C . ILE A 1 153 ? 4.734 2.483 -10.461 1.00 91.19 153 ILE A C 1
ATOM 1156 O O . ILE A 1 153 ? 4.613 3.060 -11.544 1.00 91.19 153 ILE A O 1
ATOM 1160 N N . GLN A 1 154 ? 5.696 2.774 -9.591 1.00 88.19 154 GLN A N 1
ATOM 1161 C CA . GLN A 1 154 ? 6.727 3.787 -9.810 1.00 88.19 154 GLN A CA 1
ATOM 1162 C C . GLN A 1 154 ? 8.110 3.152 -9.707 1.00 88.19 154 GLN A C 1
ATOM 1164 O O . GLN A 1 154 ? 8.320 2.234 -8.920 1.00 88.19 154 GLN A O 1
ATOM 1169 N N . VAL A 1 155 ? 9.067 3.631 -10.500 1.00 88.38 155 VAL A N 1
ATOM 1170 C CA . VAL A 1 155 ? 10.454 3.160 -10.412 1.00 88.38 155 VAL A CA 1
ATOM 1171 C C . VAL A 1 155 ? 11.063 3.654 -9.098 1.00 88.38 155 VAL A C 1
ATOM 1173 O O . VAL A 1 155 ? 11.162 4.859 -8.885 1.00 88.38 155 VAL A O 1
ATOM 1176 N N . CYS A 1 156 ? 11.502 2.726 -8.246 1.00 87.56 156 CYS A N 1
ATOM 1177 C CA . CYS A 1 156 ? 12.256 3.033 -7.023 1.00 87.56 156 CYS A CA 1
ATOM 1178 C C . CYS A 1 156 ? 13.620 2.333 -6.953 1.00 87.56 156 CYS A C 1
ATOM 1180 O O . CYS A 1 156 ? 14.470 2.717 -6.151 1.00 87.56 156 CYS A O 1
ATOM 1182 N N . GLY A 1 157 ? 13.844 1.312 -7.785 1.00 83.25 157 GLY A N 1
ATOM 1183 C CA . GLY A 1 157 ? 15.095 0.568 -7.849 1.00 83.25 157 GLY A CA 1
ATOM 1184 C C . GLY A 1 157 ? 16.038 1.163 -8.887 1.00 83.25 157 GLY A C 1
ATOM 1185 O O . GLY A 1 157 ? 15.614 1.555 -9.967 1.00 83.25 157 GLY A O 1
ATOM 1186 N N . GLY A 1 158 ? 17.334 1.211 -8.584 1.00 78.88 158 GLY A N 1
ATOM 1187 C CA . GLY A 1 158 ? 18.350 1.569 -9.575 1.00 78.88 158 GLY A CA 1
ATOM 1188 C C . GLY A 1 158 ? 18.198 2.977 -10.171 1.00 78.88 158 GLY A C 1
ATOM 1189 O O . GLY A 1 158 ? 17.958 3.951 -9.459 1.00 78.88 158 GLY A O 1
ATOM 1190 N N . SER A 1 159 ? 18.439 3.098 -11.479 1.00 77.94 159 SER A N 1
ATOM 1191 C CA . SER A 1 159 ? 18.318 4.360 -12.216 1.00 77.94 159 SER A CA 1
ATOM 1192 C C . SER A 1 159 ? 16.893 4.544 -12.729 1.00 77.94 159 SER A C 1
ATOM 1194 O O . SER A 1 159 ? 16.353 3.652 -13.375 1.00 77.94 159 SER A O 1
ATOM 1196 N N . ARG A 1 160 ? 16.319 5.747 -12.595 1.00 72.88 160 ARG A N 1
ATOM 1197 C CA . ARG A 1 160 ? 15.035 6.101 -13.240 1.00 72.88 160 ARG A CA 1
ATOM 1198 C C . ARG A 1 160 ? 15.043 5.953 -14.768 1.00 72.88 160 ARG A C 1
ATOM 1200 O O . ARG A 1 160 ? 13.978 5.949 -15.387 1.00 72.88 160 ARG A O 1
ATOM 1207 N N . LEU A 1 161 ? 16.228 5.864 -15.376 1.00 78.31 161 LEU A N 1
ATOM 1208 C CA . LEU A 1 161 ? 16.428 5.652 -16.811 1.00 78.31 161 LEU A CA 1
ATOM 1209 C C . LEU A 1 161 ? 16.587 4.174 -17.186 1.00 78.31 161 LEU A C 1
ATOM 1211 O O . LEU A 1 161 ? 16.690 3.883 -18.371 1.00 78.31 161 LEU A O 1
ATOM 1215 N N . ASP A 1 162 ? 16.616 3.257 -16.216 1.00 81.31 162 ASP A N 1
ATOM 1216 C CA . ASP A 1 162 ? 16.702 1.825 -16.487 1.00 81.31 162 ASP A CA 1
ATOM 1217 C C . ASP A 1 162 ? 15.426 1.361 -17.218 1.00 81.31 162 ASP A C 1
ATOM 1219 O O . ASP A 1 162 ? 14.319 1.476 -16.670 1.00 81.31 162 ASP A O 1
ATOM 1223 N N . PRO A 1 163 ? 15.535 0.894 -18.475 1.00 85.69 163 PRO A N 1
ATOM 1224 C CA . PRO A 1 163 ? 14.381 0.443 -19.238 1.00 85.69 163 PRO A CA 1
ATOM 1225 C C . PRO A 1 163 ? 13.935 -0.976 -18.855 1.00 85.69 163 PRO A C 1
ATOM 1227 O O . PRO A 1 163 ? 12.874 -1.401 -19.302 1.00 85.69 163 PRO A O 1
ATOM 1230 N N . SER A 1 164 ? 14.717 -1.713 -18.058 1.00 87.12 164 SER A N 1
ATOM 1231 C CA . SER A 1 164 ? 14.384 -3.077 -17.628 1.00 87.12 164 SER A CA 1
ATOM 1232 C C . SER A 1 164 ? 13.371 -3.125 -16.481 1.00 87.12 164 SER A C 1
ATOM 1234 O O . SER A 1 164 ? 12.744 -4.161 -16.258 1.00 87.12 164 SER A O 1
ATOM 1236 N N . ILE A 1 165 ? 13.174 -2.008 -15.773 1.00 88.31 165 ILE A N 1
ATOM 1237 C CA . ILE A 1 165 ? 12.220 -1.913 -14.667 1.00 88.31 165 ILE A CA 1
ATOM 1238 C C . ILE A 1 165 ? 10.802 -1.731 -15.227 1.00 88.31 165 ILE A C 1
ATOM 1240 O O . ILE A 1 165 ? 10.596 -0.830 -16.047 1.00 88.31 165 ILE A O 1
ATOM 1244 N N . PRO A 1 166 ? 9.8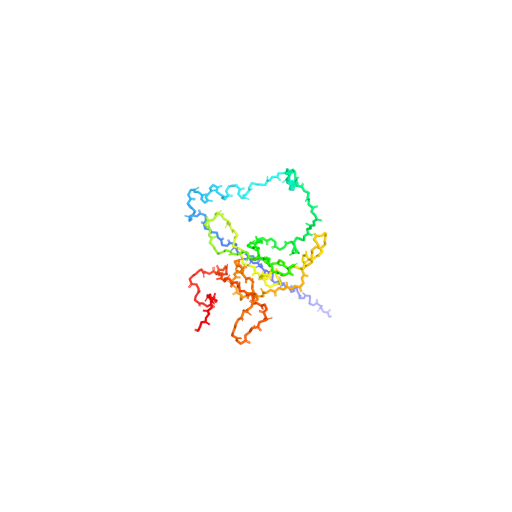12 -2.534 -14.785 1.00 88.62 166 PRO A N 1
ATOM 1245 C CA . PRO A 1 166 ? 8.433 -2.423 -15.254 1.00 88.62 166 PRO A CA 1
ATOM 1246 C C . PRO A 1 166 ? 7.832 -1.028 -15.048 1.00 88.62 166 PRO A C 1
ATOM 1248 O O . PRO A 1 166 ? 8.015 -0.401 -14.005 1.00 88.62 166 PRO A O 1
ATOM 1251 N N . ARG A 1 167 ? 7.076 -0.554 -16.046 1.00 82.00 167 ARG A N 1
ATOM 1252 C CA . ARG A 1 167 ? 6.404 0.754 -16.034 1.00 82.00 167 ARG A CA 1
ATOM 1253 C C . ARG A 1 167 ? 4.939 0.583 -16.415 1.00 82.00 167 ARG A C 1
ATOM 1255 O O . ARG A 1 167 ? 4.647 0.212 -17.547 1.00 82.00 167 ARG A O 1
ATOM 1262 N N . GLY A 1 168 ? 4.043 0.897 -15.480 1.00 71.94 168 GLY A N 1
ATOM 1263 C CA . GLY A 1 168 ? 2.594 0.889 -15.691 1.00 71.94 168 GLY A CA 1
ATOM 1264 C C . GLY A 1 168 ? 2.017 -0.444 -16.186 1.00 71.94 168 GLY A C 1
ATOM 1265 O O . GLY A 1 168 ? 2.647 -1.499 -16.108 1.00 71.94 168 GLY A O 1
ATOM 1266 N N . LEU A 1 169 ? 0.785 -0.383 -16.694 1.00 62.41 169 LEU A N 1
ATOM 1267 C CA . LEU A 1 169 ? 0.170 -1.479 -17.440 1.00 62.41 169 LEU A CA 1
ATOM 1268 C C . LEU A 1 169 ? 0.877 -1.604 -18.793 1.00 62.41 169 LEU A C 1
ATOM 1270 O O . LEU A 1 169 ? 0.671 -0.780 -19.682 1.00 62.41 169 LEU A O 1
ATOM 1274 N N . LEU A 1 170 ? 1.707 -2.637 -18.936 1.00 44.41 170 LEU A N 1
ATOM 1275 C CA . LEU A 1 170 ? 2.173 -3.092 -20.241 1.00 44.41 170 LEU A CA 1
ATOM 1276 C C . LEU A 1 170 ? 0.955 -3.675 -20.973 1.00 44.41 170 LEU A C 1
ATOM 1278 O O . LEU A 1 170 ? 0.485 -4.756 -20.614 1.00 44.41 170 LEU A O 1
ATOM 1282 N N . LEU A 1 171 ? 0.401 -2.910 -21.915 1.00 37.41 171 LEU A N 1
ATOM 1283 C CA . LEU A 1 171 ? -0.627 -3.370 -22.854 1.00 37.41 171 LEU A CA 1
ATOM 1284 C C . LEU A 1 171 ? 0.016 -4.116 -24.024 1.00 37.41 171 LEU A C 1
ATOM 1286 O O . LEU A 1 171 ? 1.058 -3.629 -24.521 1.00 37.41 171 LEU A O 1
#

Secondary structure (DSSP, 8-state):
----------------PPPPP--GGG--HHHHHHHHHHT---TT---PPP-SS--------GGG---EEEEEEETTEEEEEE--B---TT--SS-B---TTT-SEEEEE-SSTTS-EEEEEEPPPTTEEEEEEEEEE--SSTTTTSEEEEEEEEE-SS-TT-TTS--S---

pLDDT: mean 78.75, std 19.67, range [34.69, 98.62]